Protein AF-A0A8S2G2D8-F1 (afdb_monomer)

Mean predicted aligned error: 12.51 Å

Nearest PDB structures (foldseek):
  7svw-assembly1_B  TM=4.771E-01  e=5.461E+00  [Scytonema hofmanni] UTEX 2349
  6b2m-assembly1_C  TM=2.691E-01  e=5.788E+00  Lactiplantibacillus plantarum

Radius of gyration: 27.54 Å; Cα contacts (8 Å, |Δi|>4): 48; chains: 1; bounding box: 65×34×78 Å

Foldseek 3Di:
DDPVVVCCCVPPVPPPVPDDDQLDDPVLLVVLLVVQVVCVVVVRHDDLVRSFVVSLVSCVVVVNQVSDPVSTDDPVSSVVSCVVCVVRDDDDDDDDDPPVNVVCPPPVNVVVVVVVVVVVCVVVVCVVPCVPDDDDDDDDDDDDDD

Structure (mmCIF, N/CA/C/O backbone):
data_AF-A0A8S2G2D8-F1
#
_entry.id   AF-A0A8S2G2D8-F1
#
loop_
_atom_site.group_PDB
_atom_site.id
_atom_site.type_symbol
_atom_site.label_atom_id
_atom_site.label_alt_id
_atom_site.label_comp_id
_atom_site.label_asym_id
_atom_site.label_entity_id
_atom_site.label_seq_id
_atom_site.pdbx_PDB_ins_code
_atom_site.Cartn_x
_atom_site.Cartn_y
_atom_site.Cartn_z
_atom_site.occupancy
_atom_site.B_iso_or_equiv
_atom_site.auth_seq_id
_atom_site.auth_comp_id
_atom_site.auth_asym_id
_atom_site.auth_atom_id
_atom_site.pdbx_PDB_model_num
ATOM 1 N N . MET A 1 1 ? -14.764 -13.947 42.543 1.00 56.09 1 MET A N 1
ATOM 2 C CA . MET A 1 1 ? -16.039 -13.743 41.815 1.00 56.09 1 MET A CA 1
ATOM 3 C C . MET A 1 1 ? -17.191 -14.012 42.771 1.00 56.09 1 MET A C 1
ATOM 5 O O . MET A 1 1 ? -17.093 -14.984 43.509 1.00 56.09 1 MET A O 1
ATOM 9 N N . PRO A 1 2 ? -18.252 -13.194 42.785 1.00 75.38 2 PRO A N 1
ATOM 10 C CA . PRO A 1 2 ? -19.428 -13.457 43.612 1.00 75.38 2 PRO A CA 1
ATOM 11 C C . PRO A 1 2 ? -20.146 -14.756 43.183 1.00 75.38 2 PRO A C 1
ATOM 13 O O . PRO A 1 2 ? -20.263 -14.993 41.976 1.00 75.38 2 PRO A O 1
ATOM 16 N N . PRO A 1 3 ? -20.696 -15.563 44.113 1.00 71.12 3 PRO A N 1
ATOM 17 C CA . PRO A 1 3 ? -21.411 -16.811 43.796 1.00 71.12 3 PRO A CA 1
ATOM 18 C C . PRO A 1 3 ? -22.576 -16.620 42.813 1.00 71.12 3 PRO A C 1
ATOM 20 O O . PRO A 1 3 ? -22.814 -17.444 41.932 1.00 71.12 3 PRO A O 1
ATOM 23 N N . SER A 1 4 ? -23.243 -15.466 42.888 1.00 71.69 4 SER A N 1
ATOM 24 C CA . SER A 1 4 ? -24.319 -15.060 41.977 1.00 71.69 4 SER A CA 1
ATOM 25 C C . SER A 1 4 ? -23.881 -14.943 40.509 1.00 71.69 4 SER A C 1
ATOM 27 O O . SER A 1 4 ? -24.704 -15.093 39.610 1.00 71.69 4 SER A O 1
ATOM 29 N N . THR A 1 5 ? -22.594 -14.694 40.245 1.00 71.25 5 THR A N 1
ATOM 30 C CA . THR A 1 5 ? -22.031 -14.587 38.885 1.00 71.25 5 THR A CA 1
ATOM 31 C C . THR A 1 5 ? -21.751 -15.964 38.281 1.00 71.25 5 THR A C 1
ATOM 33 O O . THR A 1 5 ? -21.965 -16.160 37.084 1.00 71.25 5 THR A O 1
ATOM 36 N N . ILE A 1 6 ? -21.336 -16.922 39.118 1.00 69.25 6 ILE A N 1
ATOM 37 C CA . ILE A 1 6 ? -21.077 -18.317 38.732 1.00 69.25 6 ILE A CA 1
ATOM 38 C C . ILE A 1 6 ? -22.396 -19.014 38.386 1.00 69.25 6 ILE A C 1
ATOM 40 O O . ILE A 1 6 ? -22.512 -19.582 37.302 1.00 69.25 6 ILE A O 1
ATOM 44 N N . CYS A 1 7 ? -23.423 -18.886 39.238 1.00 73.88 7 CYS A N 1
ATOM 45 C CA . CYS A 1 7 ? -24.741 -19.465 38.962 1.00 73.88 7 CYS A CA 1
ATOM 46 C C . CYS A 1 7 ? -25.346 -18.931 37.657 1.00 73.88 7 CYS A C 1
ATOM 48 O O . CYS A 1 7 ? -25.914 -19.698 36.892 1.00 73.88 7 CYS A O 1
ATOM 50 N N . LYS A 1 8 ? -25.190 -17.637 37.349 1.00 66.94 8 LYS A N 1
ATOM 51 C CA . LYS A 1 8 ? -25.693 -17.072 36.085 1.00 66.94 8 LYS A CA 1
ATOM 52 C C . LYS A 1 8 ? -24.964 -17.619 34.856 1.00 66.94 8 LYS A C 1
ATOM 54 O O . LYS A 1 8 ? -25.620 -17.909 33.862 1.00 66.94 8 LYS A O 1
ATOM 59 N N . HIS A 1 9 ? -23.643 -17.785 34.918 1.00 67.75 9 HIS A N 1
ATOM 60 C CA . HIS A 1 9 ? -22.887 -18.385 33.813 1.00 67.75 9 HIS A CA 1
ATOM 61 C C . HIS A 1 9 ? -23.263 -19.853 33.592 1.00 67.75 9 HIS A C 1
ATOM 63 O O . HIS A 1 9 ? -23.441 -20.262 32.448 1.00 67.75 9 HIS A O 1
ATOM 69 N N . ALA A 1 10 ? -23.435 -20.617 34.675 1.00 69.88 10 ALA A N 1
ATOM 70 C CA . ALA A 1 10 ? -23.809 -22.027 34.612 1.00 69.88 10 ALA A CA 1
ATOM 71 C C . ALA A 1 10 ? -25.254 -22.244 34.127 1.00 69.88 10 ALA A C 1
ATOM 73 O O . ALA A 1 10 ? -25.512 -23.182 33.382 1.00 69.88 10 ALA A O 1
ATOM 74 N N . LEU A 1 11 ? -26.192 -21.378 34.528 1.00 71.06 11 LEU A N 1
ATOM 75 C CA . LEU A 1 11 ? -27.614 -21.537 34.206 1.00 71.06 11 LEU A CA 1
ATOM 76 C C . LEU A 1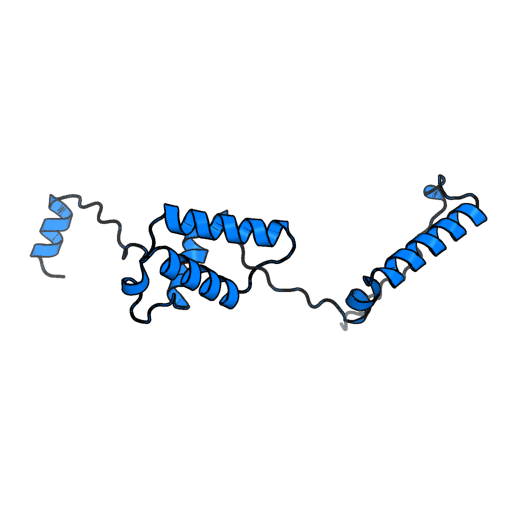 11 ? -27.984 -21.054 32.804 1.00 71.06 11 LEU A C 1
ATOM 78 O O . LEU A 1 11 ? -28.883 -21.618 32.190 1.00 71.06 11 LEU A O 1
ATOM 82 N N . TYR A 1 12 ? -27.329 -20.007 32.301 1.00 67.88 12 TYR A N 1
ATOM 83 C CA . TYR A 1 12 ? -27.786 -19.337 31.082 1.00 67.88 12 TYR A CA 1
ATOM 84 C C . TYR A 1 12 ? -26.943 -19.625 29.843 1.00 67.88 12 TYR A C 1
ATOM 86 O O . TYR A 1 12 ? -27.220 -19.032 28.805 1.00 67.88 12 TYR A O 1
ATOM 94 N N . ASN A 1 13 ? -25.939 -20.510 29.936 1.00 57.75 13 ASN A N 1
ATOM 95 C CA . ASN A 1 13 ? -25.012 -20.856 28.850 1.00 57.75 13 ASN A CA 1
ATOM 96 C C . ASN A 1 13 ? -24.670 -19.626 27.990 1.00 57.75 13 ASN A C 1
ATOM 98 O O . ASN A 1 13 ? -24.773 -19.641 26.761 1.00 57.75 13 ASN A O 1
ATOM 102 N N . LEU A 1 14 ? -24.410 -18.503 28.677 1.00 57.62 14 LEU A N 1
ATOM 103 C CA . LEU A 1 14 ? -24.312 -17.211 28.029 1.00 57.62 14 LEU A CA 1
ATOM 104 C C . LEU A 1 14 ? -23.045 -17.267 27.196 1.00 57.62 14 LEU A C 1
ATOM 106 O O . LEU A 1 14 ? -21.938 -17.161 27.721 1.00 57.62 14 LEU A O 1
ATOM 110 N N . ASN A 1 15 ? -23.226 -17.426 25.891 1.00 52.91 15 ASN A N 1
ATOM 111 C CA . ASN A 1 15 ? -22.186 -17.275 24.891 1.00 52.91 15 ASN A CA 1
ATOM 112 C C . ASN A 1 15 ? -21.867 -15.772 24.780 1.00 52.91 15 ASN A C 1
ATOM 114 O O . ASN A 1 15 ? -22.071 -15.132 23.749 1.00 52.91 15 ASN A O 1
ATOM 118 N N . VAL A 1 16 ? -21.466 -15.158 25.899 1.00 57.19 16 VAL A N 1
ATOM 119 C CA . VAL A 1 16 ? -20.990 -13.782 25.931 1.00 57.19 16 VAL A CA 1
ATOM 120 C C . VAL A 1 16 ? -19.641 -13.845 25.248 1.00 57.19 16 VAL A C 1
ATOM 122 O O . VAL A 1 16 ? -18.651 -14.234 25.864 1.00 57.19 16 VAL A O 1
ATOM 125 N N . GLY A 1 17 ? -19.607 -13.531 23.953 1.00 52.97 17 GLY A N 1
ATOM 126 C CA . GLY A 1 17 ? -18.355 -13.319 23.240 1.00 52.97 17 GLY A CA 1
ATOM 127 C C . GLY A 1 17 ? -17.505 -12.368 24.078 1.00 52.97 17 GLY A C 1
ATOM 128 O O . GLY A 1 17 ? -17.858 -11.203 24.253 1.00 52.97 17 GLY A O 1
ATOM 129 N N . ALA A 1 18 ? -16.456 -12.901 24.701 1.00 57.38 18 ALA A N 1
ATOM 130 C CA . ALA A 1 18 ? -15.721 -12.209 25.744 1.00 57.38 18 ALA A CA 1
ATOM 131 C C . ALA A 1 18 ? -14.825 -11.144 25.100 1.00 57.38 18 ALA A C 1
ATOM 133 O O . ALA A 1 18 ? -13.686 -11.407 24.724 1.00 57.38 18 ALA A O 1
ATOM 134 N N . GLY A 1 19 ? -15.363 -9.938 24.920 1.00 58.47 19 GLY A N 1
ATOM 135 C CA . GLY A 1 19 ? -14.617 -8.796 24.410 1.00 58.47 19 GLY A CA 1
ATOM 136 C C . GLY A 1 19 ? -15.492 -7.575 24.154 1.00 58.47 19 GLY A C 1
ATOM 137 O O . GLY A 1 19 ? -16.660 -7.685 23.788 1.00 58.47 19 GLY A O 1
ATOM 138 N N . GLN A 1 20 ? -14.911 -6.389 24.328 1.00 64.31 20 GLN A N 1
ATOM 139 C CA . GLN A 1 20 ? -15.538 -5.144 23.895 1.00 64.31 20 GLN A CA 1
ATOM 140 C C . GLN A 1 20 ? -15.691 -5.167 22.366 1.00 64.31 20 GLN A C 1
ATOM 142 O O . GLN A 1 20 ? -14.729 -5.450 21.648 1.00 64.31 20 GLN A O 1
ATOM 147 N N . GLN A 1 21 ? -16.895 -4.876 21.868 1.00 68.75 21 GLN A N 1
ATOM 148 C CA . GLN A 1 21 ? -17.145 -4.768 20.430 1.00 68.75 21 GLN A CA 1
ATOM 149 C C . GLN A 1 21 ? -16.314 -3.627 19.822 1.00 68.75 21 GLN A C 1
ATOM 151 O O . GLN A 1 21 ? -16.041 -2.621 20.484 1.00 68.75 21 GLN A O 1
ATOM 156 N N . SER A 1 22 ? -15.881 -3.788 18.567 1.00 75.44 22 SER A N 1
ATOM 157 C CA . SER A 1 22 ? -15.149 -2.732 17.865 1.00 75.44 22 SER A CA 1
ATOM 158 C C . SER A 1 22 ? -16.008 -1.475 17.732 1.00 75.44 22 SER A C 1
ATOM 160 O O . SER A 1 22 ? -17.222 -1.537 17.563 1.00 75.44 22 SER A O 1
ATOM 162 N N . ILE A 1 23 ? -15.353 -0.316 17.792 1.00 81.31 23 ILE A N 1
ATOM 163 C CA . ILE A 1 23 ? -16.005 0.999 17.704 1.00 81.31 23 ILE A CA 1
ATOM 164 C C . ILE A 1 23 ? -16.705 1.185 16.341 1.00 81.31 23 ILE A C 1
ATOM 166 O O . ILE A 1 23 ? -17.753 1.831 16.249 1.00 81.31 23 ILE A O 1
ATOM 170 N N . LEU A 1 24 ? -16.127 0.604 15.286 1.00 85.00 24 LEU A N 1
ATOM 171 C CA . LEU A 1 24 ? -16.683 0.556 13.935 1.00 85.00 24 LEU A CA 1
ATOM 172 C C . LEU A 1 24 ? -17.377 -0.783 13.687 1.00 85.00 24 LEU A C 1
ATOM 174 O O . LEU A 1 24 ? -16.949 -1.808 14.226 1.00 85.00 24 LEU A O 1
ATOM 178 N N . SER A 1 25 ? -18.425 -0.777 12.858 1.00 88.06 25 SER A N 1
ATOM 179 C CA . SER A 1 25 ? -19.049 -2.024 12.406 1.00 88.06 25 SER A CA 1
ATOM 180 C C . SER A 1 25 ? -18.103 -2.798 11.486 1.00 88.06 25 SER A C 1
ATOM 182 O O . SER A 1 25 ? -17.193 -2.227 10.880 1.00 88.06 25 SER A O 1
ATOM 184 N N . LYS A 1 26 ? -18.338 -4.106 11.345 1.00 88.69 26 LYS A N 1
ATOM 185 C CA . LYS A 1 26 ? -17.541 -4.950 10.447 1.00 88.69 26 LYS A CA 1
ATOM 186 C C . LYS A 1 26 ? -17.579 -4.439 9.000 1.00 88.69 26 LYS A C 1
ATOM 188 O O . LYS A 1 26 ? -16.541 -4.427 8.350 1.00 88.69 26 LYS A O 1
ATOM 193 N N . ASP A 1 27 ? -18.726 -3.945 8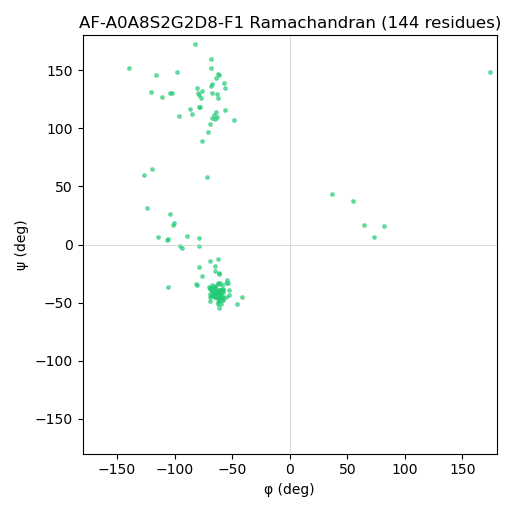.537 1.00 89.62 27 ASP A N 1
ATOM 194 C CA . ASP A 1 27 ? -18.890 -3.415 7.174 1.00 89.62 27 ASP A CA 1
ATOM 195 C C . ASP A 1 27 ? -18.130 -2.098 6.967 1.00 89.62 27 ASP A C 1
ATOM 197 O O . ASP A 1 27 ? -17.513 -1.881 5.925 1.00 89.62 27 ASP A O 1
ATOM 201 N N . GLN A 1 28 ? -18.117 -1.228 7.983 1.00 90.12 28 GLN A N 1
ATOM 202 C CA . GLN A 1 28 ? -17.313 -0.004 7.965 1.00 90.12 28 GLN A CA 1
ATOM 203 C C . GLN A 1 28 ? -15.819 -0.327 7.909 1.00 90.12 28 GLN A C 1
ATOM 205 O O . GLN A 1 28 ? -15.080 0.283 7.138 1.00 90.12 28 GLN A O 1
ATOM 210 N N . GLU A 1 29 ? -15.370 -1.302 8.702 1.00 92.38 29 GLU A N 1
ATOM 211 C CA . GLU A 1 29 ? -13.984 -1.764 8.651 1.00 92.38 29 GLU A CA 1
ATOM 212 C C . GLU A 1 29 ? -13.644 -2.388 7.292 1.00 92.38 29 GLU A C 1
ATOM 214 O O . GLU A 1 29 ? -12.588 -2.077 6.749 1.00 92.38 29 GLU A O 1
ATOM 219 N N . ALA A 1 30 ? -14.546 -3.174 6.697 1.00 93.62 30 ALA A N 1
ATOM 220 C CA . ALA A 1 30 ? -14.350 -3.782 5.381 1.00 93.62 30 ALA A CA 1
ATOM 221 C C . ALA A 1 30 ? -14.146 -2.736 4.269 1.00 93.62 30 ALA A C 1
ATOM 223 O O . ALA A 1 30 ? -13.290 -2.906 3.402 1.00 93.62 30 ALA A O 1
ATOM 224 N N . LEU A 1 31 ? -14.880 -1.618 4.311 1.00 93.69 31 LEU A N 1
ATOM 225 C CA . LEU A 1 31 ? -14.683 -0.504 3.374 1.00 93.69 31 LEU A CA 1
ATOM 226 C C . LEU A 1 31 ? -13.289 0.119 3.507 1.00 93.69 31 LEU A C 1
ATOM 228 O O . LEU A 1 31 ? -12.637 0.409 2.502 1.00 93.69 31 LEU A O 1
ATOM 232 N N . ILE A 1 32 ? -12.810 0.289 4.741 1.00 94.06 32 ILE A N 1
ATOM 233 C CA . ILE A 1 32 ? -11.467 0.814 5.006 1.00 94.06 32 ILE A CA 1
ATOM 234 C C . ILE A 1 32 ? -10.408 -0.169 4.500 1.00 94.06 32 ILE A C 1
ATOM 236 O O . ILE A 1 32 ? -9.451 0.254 3.857 1.00 94.06 32 ILE A O 1
ATOM 240 N N . VAL A 1 33 ? -10.583 -1.470 4.746 1.00 95.62 33 VAL A N 1
ATOM 241 C CA . VAL A 1 33 ? -9.676 -2.517 4.249 1.00 95.62 33 VAL A CA 1
ATOM 242 C C . VAL A 1 33 ? -9.611 -2.499 2.727 1.00 95.62 33 VAL A C 1
ATOM 244 O O . VAL A 1 33 ? -8.515 -2.463 2.175 1.00 95.62 33 VAL A O 1
ATOM 247 N N . LYS A 1 34 ? -10.760 -2.418 2.047 1.00 95.19 34 LYS A N 1
ATOM 248 C CA . LYS A 1 34 ? -10.821 -2.329 0.584 1.00 95.19 34 LYS A CA 1
ATOM 249 C C . LYS A 1 34 ? -10.053 -1.119 0.054 1.00 95.19 34 LYS A C 1
ATOM 251 O O . LYS A 1 34 ? -9.270 -1.259 -0.879 1.00 95.19 34 LYS A O 1
ATOM 256 N N . MET A 1 35 ? -10.227 0.049 0.672 1.00 94.25 35 MET A N 1
ATOM 257 C CA . MET A 1 35 ? -9.479 1.254 0.308 1.00 94.25 35 MET A CA 1
ATOM 258 C C . MET A 1 35 ? -7.965 1.067 0.502 1.00 94.25 35 MET A C 1
ATOM 260 O O . MET A 1 35 ? -7.188 1.454 -0.365 1.00 94.25 35 MET A O 1
ATOM 264 N N . LEU A 1 36 ? -7.535 0.466 1.617 1.00 95.19 36 LEU A N 1
ATOM 265 C CA . LEU A 1 36 ? -6.118 0.185 1.873 1.00 95.19 36 LEU A CA 1
ATOM 266 C C . LEU A 1 36 ? -5.534 -0.805 0.856 1.00 95.19 36 LEU A C 1
ATOM 268 O O . LEU A 1 36 ? -4.411 -0.594 0.408 1.00 95.19 36 LEU A O 1
ATOM 272 N N . ALA A 1 37 ? -6.293 -1.835 0.477 1.00 93.94 37 ALA A N 1
ATOM 273 C CA . ALA A 1 37 ? -5.897 -2.790 -0.554 1.00 93.94 37 ALA A CA 1
ATOM 274 C C . ALA A 1 37 ? -5.750 -2.108 -1.922 1.00 93.94 37 ALA A C 1
ATOM 276 O O . ALA A 1 37 ? -4.747 -2.302 -2.592 1.00 93.94 37 ALA A O 1
ATOM 277 N N . THR A 1 38 ? -6.673 -1.211 -2.288 1.00 94.12 38 THR A N 1
ATOM 278 C CA . THR A 1 38 ? -6.570 -0.440 -3.541 1.00 94.12 38 THR A CA 1
ATOM 279 C C . THR A 1 38 ? -5.306 0.425 -3.587 1.00 94.12 38 THR A C 1
ATOM 281 O O . THR A 1 38 ? -4.658 0.525 -4.624 1.00 94.12 38 THR A O 1
ATOM 284 N N . PHE A 1 39 ? -4.918 1.037 -2.464 1.00 93.25 39 PHE A N 1
ATOM 285 C CA . PHE A 1 39 ? -3.657 1.777 -2.388 1.00 93.25 39 PHE A CA 1
ATOM 286 C C . PHE A 1 39 ? -2.428 0.873 -2.549 1.00 93.25 39 PHE A C 1
ATOM 288 O O . PHE A 1 39 ? -1.452 1.297 -3.165 1.00 93.25 39 PHE A O 1
ATOM 295 N N . ASP A 1 40 ? -2.468 -0.351 -2.018 1.00 92.12 40 ASP A N 1
ATOM 296 C CA . ASP A 1 40 ? -1.398 -1.340 -2.199 1.00 92.12 40 ASP A CA 1
ATOM 297 C C . ASP A 1 40 ? -1.301 -1.802 -3.661 1.00 92.12 40 ASP A C 1
ATOM 299 O O . ASP A 1 40 ? -0.207 -1.806 -4.222 1.00 92.12 40 ASP A O 1
ATOM 303 N N . ASP A 1 41 ? -2.439 -2.067 -4.312 1.00 92.44 41 ASP A N 1
ATOM 304 C CA . ASP A 1 41 ? -2.511 -2.439 -5.734 1.00 92.44 41 ASP A CA 1
ATOM 305 C C . ASP A 1 41 ? -1.937 -1.346 -6.650 1.00 92.44 41 ASP A C 1
ATOM 307 O O . ASP A 1 41 ? -1.326 -1.633 -7.678 1.00 92.44 41 ASP A O 1
ATOM 311 N N . TRP A 1 42 ? -2.090 -0.075 -6.268 1.00 92.19 42 TRP A N 1
ATOM 312 C CA . TRP A 1 42 ? -1.488 1.062 -6.971 1.00 92.19 42 TRP A CA 1
ATOM 313 C C . TRP A 1 42 ? -0.002 1.275 -6.652 1.00 92.19 42 TRP A C 1
ATOM 315 O O . TRP A 1 42 ? 0.607 2.201 -7.185 1.00 92.19 42 TRP A O 1
ATOM 325 N N . GLY A 1 43 ? 0.592 0.454 -5.784 1.00 89.31 43 GLY A N 1
ATOM 326 C CA . GLY A 1 43 ? 1.996 0.559 -5.385 1.00 89.31 43 GLY A CA 1
ATOM 327 C C . GLY A 1 43 ? 2.270 1.601 -4.297 1.00 89.31 43 GLY A C 1
ATOM 328 O O . GLY A 1 43 ? 3.424 1.968 -4.075 1.00 89.31 43 GLY A O 1
ATOM 329 N N . PHE A 1 44 ? 1.238 2.073 -3.592 1.00 89.12 44 PHE A N 1
ATOM 330 C CA . PHE A 1 44 ? 1.337 3.071 -2.523 1.00 89.12 44 PHE A CA 1
ATOM 331 C C . PHE A 1 44 ? 0.830 2.522 -1.178 1.00 89.12 44 PHE A C 1
ATOM 333 O O . PHE A 1 44 ? -0.155 3.033 -0.632 1.00 89.12 44 PHE A O 1
ATOM 340 N N . PRO A 1 45 ? 1.499 1.512 -0.586 1.00 90.81 45 PRO A N 1
ATOM 341 C CA . PRO A 1 45 ? 1.085 0.950 0.694 1.00 90.81 45 PRO A CA 1
ATOM 342 C C . PRO A 1 45 ? 1.009 2.025 1.782 1.00 90.81 45 PRO A C 1
ATOM 344 O O . PRO A 1 45 ? 1.899 2.863 1.953 1.00 90.81 45 PRO A O 1
ATOM 347 N N . CYS A 1 46 ? -0.070 1.995 2.560 1.00 92.81 46 CYS A N 1
ATOM 348 C CA . CYS A 1 46 ? -0.310 2.992 3.595 1.00 92.81 46 CYS A CA 1
ATOM 349 C C . 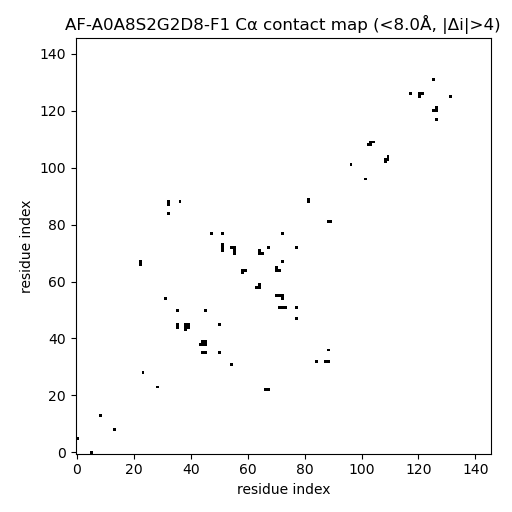CYS A 1 46 ? 0.504 2.725 4.869 1.00 92.81 46 CYS A C 1
ATOM 351 O O . CYS A 1 46 ? 0.443 1.652 5.471 1.00 92.81 46 CYS A O 1
ATOM 353 N N . THR A 1 47 ? 1.187 3.757 5.366 1.00 92.81 47 THR A N 1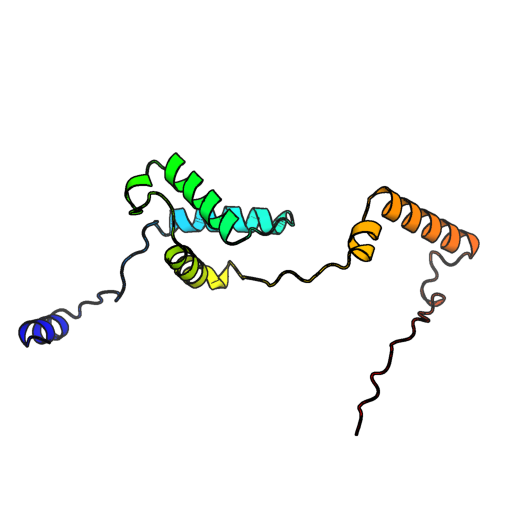
ATOM 354 C CA . THR A 1 47 ? 1.797 3.744 6.703 1.00 92.81 47 THR A CA 1
ATOM 355 C C . THR A 1 47 ? 0.723 3.751 7.792 1.00 92.81 47 THR A C 1
ATOM 357 O O . THR A 1 47 ? -0.321 4.380 7.633 1.00 92.81 47 THR A O 1
ATOM 360 N N . ARG A 1 48 ? 1.031 3.187 8.970 1.00 92.06 48 ARG A N 1
ATOM 361 C CA . ARG A 1 48 ? 0.181 3.222 10.181 1.00 92.06 48 ARG A CA 1
ATOM 362 C C . ARG A 1 48 ? -0.484 4.583 10.442 1.00 92.06 48 ARG A C 1
ATOM 364 O O . ARG A 1 48 ? -1.676 4.644 10.724 1.00 92.06 48 ARG A O 1
ATOM 371 N N . ARG A 1 49 ? 0.280 5.678 10.328 1.00 92.31 49 ARG A N 1
ATOM 372 C CA . ARG A 1 49 ? -0.241 7.044 10.509 1.00 92.31 49 ARG A CA 1
ATOM 373 C C . ARG A 1 49 ? -1.270 7.410 9.438 1.00 92.31 49 ARG A C 1
ATOM 375 O O . ARG A 1 49 ? -2.346 7.885 9.771 1.00 92.31 49 ARG A O 1
ATOM 382 N N . LYS A 1 50 ? -0.976 7.103 8.174 1.00 93.00 50 LYS A N 1
ATOM 383 C CA . LYS A 1 50 ? -1.889 7.346 7.054 1.00 93.00 50 LYS A CA 1
ATOM 384 C C . LYS A 1 50 ? -3.183 6.548 7.202 1.00 93.00 50 LYS A C 1
ATOM 386 O O . LYS A 1 50 ? -4.250 7.088 6.940 1.00 93.00 50 LYS A O 1
ATOM 391 N N . THR A 1 51 ? -3.105 5.307 7.683 1.00 94.06 51 THR A N 1
ATOM 392 C CA . THR A 1 51 ? -4.285 4.490 7.996 1.00 94.06 51 THR A CA 1
ATOM 393 C C . THR A 1 51 ? -5.174 5.158 9.046 1.00 94.06 51 THR A C 1
ATOM 395 O O . THR A 1 51 ? -6.389 5.222 8.862 1.00 94.06 51 THR A O 1
ATOM 398 N N . ILE A 1 52 ? -4.588 5.700 10.120 1.00 93.19 52 ILE A N 1
ATOM 399 C CA . ILE A 1 52 ? -5.327 6.447 11.153 1.00 93.19 52 ILE A CA 1
ATOM 400 C C . ILE A 1 52 ? -5.969 7.708 10.562 1.00 93.19 52 ILE A C 1
ATOM 402 O O . ILE A 1 52 ? -7.150 7.956 10.804 1.00 93.19 52 ILE A O 1
ATOM 406 N N . ASP A 1 53 ? -5.235 8.474 9.754 1.00 92.38 53 ASP A N 1
ATOM 407 C CA . ASP A 1 53 ? -5.748 9.697 9.126 1.00 92.38 53 ASP A CA 1
ATOM 408 C C . ASP A 1 53 ? -6.924 9.398 8.185 1.00 92.38 53 ASP A C 1
ATOM 410 O O . ASP A 1 53 ? -7.958 10.064 8.241 1.00 92.38 53 ASP A O 1
ATOM 414 N N . LEU A 1 54 ? -6.790 8.365 7.347 1.00 92.69 54 LEU A N 1
ATOM 415 C CA . LEU A 1 54 ? -7.833 7.911 6.426 1.00 92.69 54 LEU A CA 1
ATOM 416 C C . LEU A 1 54 ? -9.080 7.436 7.176 1.00 92.69 54 LEU A C 1
ATOM 418 O O . LEU A 1 54 ? -10.190 7.851 6.857 1.00 92.69 54 LEU A O 1
ATOM 422 N N . THR A 1 55 ? -8.892 6.633 8.222 1.00 92.12 55 THR A N 1
ATOM 423 C CA . THR A 1 55 ? -9.991 6.176 9.082 1.00 92.12 55 THR A CA 1
ATOM 424 C C . THR A 1 55 ? -10.682 7.367 9.753 1.00 92.12 55 THR A C 1
ATOM 426 O O . THR A 1 55 ? -11.906 7.427 9.809 1.00 92.12 55 THR A O 1
ATOM 429 N N . THR A 1 56 ? -9.919 8.358 10.224 1.00 90.81 56 THR A N 1
ATOM 430 C CA . THR A 1 56 ? -10.468 9.572 10.849 1.00 90.81 56 THR A CA 1
ATOM 431 C C . THR A 1 56 ? -11.328 10.366 9.870 1.00 90.81 56 THR A C 1
ATOM 433 O O . THR A 1 56 ? -12.411 10.817 10.239 1.00 90.81 56 THR A O 1
ATOM 436 N N . LYS A 1 57 ? -10.877 10.520 8.618 1.00 90.94 57 LYS A N 1
ATOM 437 C CA . LYS A 1 57 ? -11.669 11.159 7.555 1.00 90.94 57 LYS A CA 1
ATOM 438 C C . LYS A 1 57 ? -12.957 10.390 7.279 1.00 90.94 57 LYS A C 1
ATOM 440 O O . LYS A 1 57 ? -14.026 10.986 7.335 1.00 90.94 57 LYS A O 1
ATOM 445 N N . PHE A 1 58 ? -12.857 9.071 7.121 1.00 90.38 58 PHE A N 1
ATOM 446 C CA . PHE A 1 58 ? -14.011 8.198 6.918 1.00 90.38 58 PHE A CA 1
ATOM 447 C C . PHE A 1 58 ? -15.054 8.346 8.038 1.00 90.38 58 PHE A C 1
ATOM 449 O O . PHE A 1 58 ? -16.241 8.499 7.776 1.00 90.38 58 PHE A O 1
ATOM 456 N N . ILE A 1 59 ? -14.621 8.373 9.303 1.00 87.56 59 ILE A N 1
ATOM 457 C CA . ILE A 1 59 ? -15.514 8.546 10.461 1.00 87.56 59 ILE A CA 1
ATOM 458 C C . ILE A 1 59 ? -16.199 9.916 10.457 1.00 87.56 59 ILE A C 1
ATOM 460 O O . ILE A 1 59 ? -17.375 10.008 10.821 1.00 87.56 59 ILE A O 1
ATOM 464 N N . ARG A 1 60 ? -15.463 10.971 10.082 1.00 87.00 60 ARG A N 1
ATOM 465 C CA . ARG A 1 60 ? -15.987 12.341 10.002 1.00 87.00 60 ARG A CA 1
ATOM 466 C C . ARG A 1 60 ? -17.056 12.472 8.932 1.00 87.00 60 ARG A C 1
ATOM 468 O O . ARG A 1 60 ? -18.113 13.026 9.208 1.00 87.00 60 ARG A O 1
ATOM 475 N N . GLU A 1 61 ? -16.799 11.915 7.757 1.00 86.75 61 GLU A N 1
ATOM 476 C CA . GLU A 1 61 ? -17.747 11.894 6.642 1.00 86.75 61 GLU A CA 1
ATOM 477 C C . GLU A 1 61 ? -18.972 11.024 6.959 1.00 86.75 61 GLU A C 1
ATOM 479 O O . GLU A 1 61 ? -20.096 11.399 6.645 1.00 86.75 61 GLU A O 1
ATOM 484 N N . ALA A 1 62 ? -18.783 9.915 7.680 1.00 81.81 62 ALA A N 1
ATOM 485 C CA . ALA A 1 62 ? -19.861 9.038 8.135 1.00 81.81 62 ALA A CA 1
ATOM 486 C C . ALA A 1 62 ? -20.625 9.551 9.379 1.00 81.81 62 ALA A C 1
ATOM 488 O O . ALA A 1 62 ? -21.424 8.807 9.953 1.00 81.81 62 ALA A O 1
ATOM 489 N N . GLY A 1 63 ? -20.349 10.767 9.871 1.00 75.50 63 GLY A N 1
ATOM 490 C CA . GLY A 1 63 ? -21.036 11.362 11.028 1.00 75.50 63 GLY A CA 1
ATOM 491 C C . GLY A 1 63 ? -20.833 10.627 12.364 1.00 75.50 63 GLY A C 1
ATOM 492 O O . GLY A 1 63 ? -21.581 10.842 13.314 1.00 75.50 63 GLY A O 1
ATOM 493 N N . SER A 1 64 ? -19.827 9.753 12.470 1.00 67.94 64 SER A N 1
ATOM 494 C CA . SER A 1 64 ? -19.614 8.853 13.620 1.00 67.94 64 SER A CA 1
ATOM 495 C C . SER A 1 64 ? -18.544 9.346 14.611 1.00 67.94 64 SER A C 1
ATOM 497 O O . SER A 1 64 ? -18.028 8.565 15.414 1.00 67.94 64 SER A O 1
ATOM 499 N N . CYS A 1 65 ? -18.195 10.638 14.578 1.00 63.12 65 CYS A N 1
ATOM 500 C CA . CYS A 1 65 ? -17.114 11.242 15.374 1.00 63.12 65 CYS A CA 1
ATOM 501 C C . CYS A 1 65 ? -17.219 11.003 16.886 1.00 63.12 65 CYS A C 1
ATOM 503 O O . CYS A 1 65 ? -16.193 10.924 17.558 1.00 63.12 65 CYS A O 1
ATOM 505 N N . SER A 1 66 ? -18.437 10.874 17.423 1.00 62.31 66 SER A N 1
ATOM 506 C CA . SER A 1 66 ? -18.681 10.721 18.864 1.00 62.31 66 SER A CA 1
ATOM 507 C C . SER A 1 66 ? -18.220 9.378 19.436 1.00 62.31 66 SER A C 1
ATOM 509 O O . SER A 1 66 ? -18.116 9.237 20.652 1.00 62.31 66 SER A O 1
ATOM 511 N N . LYS A 1 67 ? -17.929 8.383 18.585 1.00 69.19 67 LYS A N 1
ATOM 512 C CA . LYS A 1 67 ? -17.596 7.027 19.041 1.00 69.19 67 LYS A CA 1
ATOM 513 C C . LYS A 1 67 ? -16.155 6.877 19.548 1.00 69.19 67 LYS A C 1
ATOM 515 O O . LYS A 1 67 ? -15.862 5.935 20.281 1.00 69.19 67 LYS A O 1
ATOM 520 N N . PHE A 1 68 ? -15.254 7.795 19.189 1.00 77.88 68 PHE A N 1
ATOM 521 C CA . PHE A 1 68 ? -13.886 7.837 19.714 1.00 77.88 68 PHE A CA 1
ATOM 522 C C . PHE A 1 68 ? -13.761 8.963 20.742 1.00 77.88 68 PHE A C 1
ATOM 524 O O . PHE A 1 68 ? -14.097 10.104 20.444 1.00 77.88 68 PHE A O 1
ATOM 531 N N . ARG A 1 69 ? -13.207 8.672 21.929 1.00 71.25 69 ARG A N 1
ATOM 532 C CA . ARG A 1 69 ? -13.062 9.647 23.033 1.00 71.25 69 ARG A CA 1
ATOM 533 C C . ARG A 1 69 ? -12.350 10.943 22.618 1.00 71.25 69 ARG A C 1
ATOM 535 O O . ARG A 1 69 ? -12.658 12.001 23.148 1.00 71.25 69 ARG A O 1
ATOM 542 N N . THR A 1 70 ? -11.401 10.857 21.690 1.00 74.12 70 THR A N 1
ATOM 543 C CA . THR A 1 70 ? -10.624 11.994 21.169 1.00 74.12 70 THR A CA 1
ATOM 544 C C . THR A 1 70 ? -11.035 12.407 19.751 1.00 74.12 70 THR A C 1
ATOM 546 O O . THR A 1 70 ? -10.402 13.276 19.158 1.00 74.12 70 THR A O 1
ATOM 549 N N . GLY A 1 71 ? -12.064 11.774 19.177 1.00 77.00 71 GLY A N 1
ATOM 550 C CA . GLY A 1 71 ? -12.497 11.998 17.795 1.00 77.00 71 GLY A CA 1
ATOM 551 C C . GLY A 1 71 ? -11.573 11.409 16.719 1.00 77.00 71 GLY A C 1
ATOM 552 O O . GLY A 1 71 ? -11.797 11.658 15.536 1.00 77.00 71 GLY A O 1
ATOM 553 N N . TYR A 1 72 ? -10.548 10.638 17.100 1.00 82.94 72 TYR A N 1
ATOM 554 C CA . TYR A 1 72 ? -9.677 9.909 16.173 1.00 82.94 72 TYR A CA 1
ATOM 555 C C . TYR A 1 72 ? -9.328 8.506 16.702 1.00 82.94 72 TYR A C 1
ATOM 557 O O . TYR A 1 72 ? -9.293 8.296 17.920 1.00 82.94 72 TYR A O 1
ATOM 565 N N . PRO A 1 73 ? -9.052 7.532 15.816 1.00 88.38 73 PRO A N 1
ATOM 566 C CA . PRO A 1 73 ? -8.614 6.204 16.217 1.00 88.38 73 PRO A CA 1
ATOM 567 C C . PRO A 1 73 ? -7.221 6.234 16.850 1.00 88.38 73 PRO A C 1
ATOM 569 O O . PRO A 1 73 ? -6.277 6.795 16.296 1.00 88.38 73 PRO A O 1
ATOM 572 N N . GLY A 1 74 ? -7.081 5.601 18.014 1.00 88.62 74 GLY A N 1
ATOM 573 C CA . GLY A 1 74 ? -5.795 5.463 18.697 1.00 88.62 74 GLY A CA 1
ATOM 574 C C . GLY A 1 74 ? -4.937 4.310 18.162 1.00 88.62 74 GLY A C 1
ATOM 575 O O . GLY A 1 74 ? -5.398 3.455 17.402 1.00 88.62 74 GLY A O 1
ATOM 576 N N . ILE A 1 75 ? -3.692 4.236 18.640 1.00 89.69 75 ILE A N 1
ATOM 577 C CA . ILE A 1 75 ? -2.747 3.150 18.316 1.00 89.69 75 ILE A CA 1
ATOM 578 C C . ILE A 1 75 ? -3.316 1.774 18.695 1.00 89.69 75 ILE A C 1
ATOM 580 O O . ILE A 1 75 ? -3.181 0.820 17.931 1.00 89.69 75 ILE A O 1
ATOM 584 N N . GLU A 1 76 ? -4.005 1.673 19.835 1.00 89.19 76 GLU A N 1
ATOM 585 C CA . GLU A 1 76 ? -4.641 0.422 20.265 1.00 89.19 76 GLU A CA 1
ATOM 586 C C . GLU A 1 76 ? -5.752 -0.033 19.319 1.00 89.19 76 GLU A C 1
ATOM 588 O O . GLU A 1 76 ? -5.845 -1.220 18.999 1.00 89.19 76 GLU A O 1
ATOM 593 N N . TRP A 1 77 ? -6.554 0.904 18.803 1.00 91.06 77 TRP A N 1
ATOM 594 C CA . TRP A 1 77 ? -7.553 0.574 17.790 1.00 91.06 77 TRP A CA 1
ATOM 595 C C . TRP A 1 77 ? -6.878 0.016 16.537 1.00 91.06 77 TRP A C 1
ATOM 597 O O . TRP A 1 77 ? -7.293 -1.037 16.059 1.00 91.06 77 TRP A O 1
ATOM 607 N N . LEU A 1 78 ? -5.804 0.658 16.059 1.00 92.69 78 LEU A N 1
ATOM 608 C CA . LEU A 1 78 ? -5.073 0.206 14.874 1.00 92.69 78 LEU A CA 1
ATOM 609 C C . LEU A 1 78 ? -4.493 -1.200 15.078 1.00 92.69 78 LEU A C 1
ATOM 611 O O . LEU A 1 78 ? -4.607 -2.047 14.196 1.00 92.69 78 LEU A O 1
ATOM 615 N N . ARG A 1 79 ? -3.911 -1.473 16.252 1.00 92.12 79 ARG A N 1
ATOM 616 C CA . ARG A 1 79 ? -3.375 -2.797 16.599 1.00 92.12 79 ARG A CA 1
ATOM 617 C C . ARG A 1 79 ? -4.458 -3.874 16.534 1.00 92.12 79 ARG A C 1
ATOM 619 O O . ARG A 1 79 ? -4.243 -4.928 15.941 1.00 92.12 79 ARG A O 1
ATOM 626 N N . LEU A 1 80 ? -5.619 -3.612 17.133 1.00 91.88 80 LEU A N 1
ATOM 627 C CA . LEU A 1 80 ? -6.734 -4.559 17.137 1.00 91.88 80 LEU A CA 1
ATOM 628 C C . LEU A 1 80 ? -7.377 -4.701 15.751 1.00 91.88 80 LEU A C 1
ATOM 630 O O . LEU A 1 80 ? -7.752 -5.808 15.378 1.00 91.88 80 LEU A O 1
ATOM 634 N N . PHE A 1 81 ? -7.476 -3.614 14.985 1.00 93.06 81 PHE A N 1
ATOM 635 C CA . PHE A 1 81 ? -7.953 -3.611 13.601 1.00 93.06 81 PHE A CA 1
ATOM 636 C C . PHE A 1 81 ? -7.078 -4.501 12.712 1.00 93.06 81 PHE A C 1
ATOM 638 O O . PHE A 1 81 ? -7.588 -5.423 12.082 1.00 93.06 81 PHE A O 1
ATOM 645 N N . LEU A 1 82 ? -5.755 -4.317 12.750 1.00 93.25 82 LEU A N 1
ATOM 646 C CA . LEU A 1 82 ? -4.815 -5.159 12.004 1.00 93.25 82 LEU A CA 1
ATOM 647 C C . LEU A 1 82 ? -4.870 -6.626 12.446 1.00 93.25 82 LEU A C 1
ATOM 649 O O . LEU A 1 82 ? -4.726 -7.518 11.619 1.00 93.25 82 LEU A O 1
ATOM 653 N N . LYS A 1 83 ? -5.114 -6.891 13.737 1.00 92.44 83 LYS A N 1
ATOM 654 C CA . LYS A 1 83 ? -5.301 -8.260 14.238 1.00 92.44 83 LYS A CA 1
ATOM 655 C C . LYS A 1 83 ? -6.590 -8.900 13.709 1.00 92.44 83 LYS A C 1
ATOM 657 O O . LYS A 1 83 ? -6.581 -10.085 13.404 1.00 92.44 83 LYS A O 1
ATOM 662 N N . ARG A 1 84 ? -7.692 -8.145 13.615 1.00 92.81 84 ARG A N 1
ATOM 663 C CA . ARG A 1 84 ? -8.970 -8.645 13.071 1.00 92.81 84 ARG A CA 1
ATOM 664 C C . ARG A 1 84 ? -8.872 -8.958 11.581 1.00 92.81 84 ARG A C 1
ATOM 666 O O . ARG A 1 84 ? -9.416 -9.963 11.141 1.00 92.81 84 ARG A O 1
ATOM 673 N N . TRP A 1 85 ? -8.164 -8.118 10.834 1.00 93.88 85 TRP A N 1
ATOM 674 C CA . TRP A 1 85 ? -8.047 -8.206 9.379 1.00 93.88 85 TRP A CA 1
ATOM 675 C C . TRP A 1 85 ? -6.700 -8.779 8.922 1.00 93.88 85 TRP A C 1
ATOM 677 O O . TRP A 1 85 ? -6.263 -8.506 7.810 1.00 93.88 85 TRP A O 1
ATOM 687 N N . SER A 1 86 ? -6.038 -9.602 9.744 1.00 93.06 86 SER A N 1
ATOM 688 C CA . SER A 1 86 ? -4.694 -10.134 9.450 1.00 93.06 86 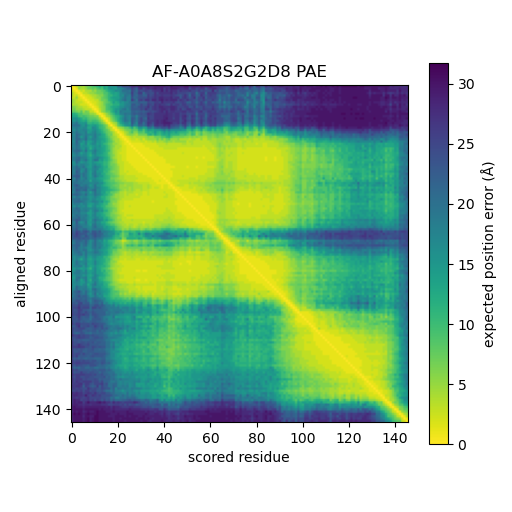SER A CA 1
ATOM 689 C C . SER A 1 86 ? -4.632 -11.058 8.230 1.00 93.06 86 SER A C 1
ATOM 691 O O . SER A 1 86 ? -3.551 -11.314 7.700 1.00 93.06 86 SER A O 1
ATOM 693 N N . ASN A 1 87 ? -5.782 -11.584 7.804 1.00 92.56 87 ASN A N 1
ATOM 694 C CA . ASN A 1 87 ? -5.895 -12.395 6.594 1.00 92.56 87 ASN A CA 1
ATOM 695 C C . ASN A 1 87 ? -5.844 -11.542 5.317 1.00 92.56 87 ASN A C 1
ATOM 697 O O . ASN A 1 87 ? -5.391 -12.036 4.291 1.00 92.56 87 ASN A O 1
ATOM 701 N N . GLU A 1 88 ? -6.262 -10.275 5.390 1.00 93.12 88 GLU A N 1
ATOM 702 C CA . GLU A 1 88 ? -6.322 -9.357 4.243 1.00 93.12 88 GLU A CA 1
ATOM 703 C C . GLU A 1 88 ? -5.196 -8.317 4.276 1.00 93.12 88 GLU A C 1
ATOM 705 O O . GLU A 1 88 ? -4.622 -7.979 3.246 1.00 93.12 88 GLU A O 1
ATOM 710 N N . LEU A 1 89 ? -4.823 -7.842 5.466 1.00 93.00 89 LEU A N 1
ATOM 711 C CA . LEU A 1 89 ? -3.795 -6.828 5.666 1.00 93.00 89 LEU A CA 1
ATOM 712 C C . LEU A 1 89 ? -2.564 -7.432 6.336 1.00 93.00 89 LEU A C 1
ATOM 714 O O . LEU A 1 89 ? -2.637 -8.002 7.427 1.00 93.00 89 LEU A O 1
ATOM 718 N N . LYS A 1 90 ? -1.395 -7.224 5.725 1.00 90.44 90 LYS A N 1
ATOM 719 C CA . LYS A 1 90 ? -0.103 -7.584 6.317 1.00 90.44 90 LYS A CA 1
ATOM 720 C C . LYS A 1 90 ? 0.776 -6.359 6.460 1.00 90.44 90 LYS A C 1
ATOM 722 O O . LYS A 1 90 ? 0.990 -5.614 5.510 1.00 90.44 90 LYS A O 1
ATOM 727 N N . GLN A 1 91 ? 1.349 -6.188 7.646 1.00 89.38 91 GLN A N 1
ATOM 728 C CA . GLN A 1 91 ? 2.372 -5.177 7.843 1.00 89.38 91 GLN A CA 1
ATOM 729 C C . GLN A 1 91 ? 3.710 -5.693 7.307 1.00 89.38 91 GLN A C 1
ATOM 731 O O . GLN A 1 91 ? 4.155 -6.775 7.686 1.00 89.38 91 GLN A O 1
ATOM 736 N N . ARG A 1 92 ? 4.361 -4.901 6.455 1.00 86.50 92 ARG A N 1
ATOM 737 C CA . ARG A 1 92 ? 5.704 -5.184 5.942 1.00 86.50 92 ARG A CA 1
ATOM 738 C C . ARG A 1 92 ? 6.675 -4.107 6.407 1.00 86.50 92 ARG A C 1
ATOM 740 O O . ARG A 1 92 ? 6.296 -2.944 6.553 1.00 86.50 92 ARG A O 1
ATOM 747 N N . SER A 1 93 ? 7.918 -4.504 6.651 1.00 82.88 93 SER A N 1
ATOM 748 C CA . SER A 1 93 ? 9.013 -3.552 6.812 1.00 82.88 93 SER A CA 1
ATOM 749 C C . SER A 1 93 ? 9.401 -3.035 5.435 1.00 82.88 93 SER A C 1
ATOM 751 O O . SER A 1 93 ? 9.564 -3.822 4.503 1.00 82.88 93 SER A O 1
ATOM 753 N N . SER A 1 94 ? 9.543 -1.719 5.298 1.00 76.94 94 SER A N 1
ATOM 754 C CA . SER A 1 94 ? 10.116 -1.138 4.088 1.00 76.94 94 SER A CA 1
ATOM 755 C C . SER A 1 94 ? 11.556 -1.622 3.948 1.00 76.94 94 SER A C 1
ATOM 757 O O . SER A 1 94 ? 12.350 -1.449 4.875 1.00 76.94 94 SER A O 1
ATOM 759 N N . ALA A 1 95 ? 11.904 -2.203 2.803 1.00 76.69 95 ALA A N 1
ATOM 760 C CA . ALA A 1 95 ? 13.304 -2.395 2.459 1.00 76.69 95 ALA A CA 1
ATOM 761 C C . ALA A 1 95 ? 13.932 -1.018 2.194 1.00 76.69 95 ALA A C 1
ATOM 763 O O . ALA A 1 95 ? 13.314 -0.178 1.534 1.00 76.69 95 ALA A O 1
ATOM 764 N N . LEU A 1 96 ? 15.141 -0.774 2.707 1.00 74.31 96 LEU A N 1
ATOM 765 C CA . LEU A 1 96 ? 15.907 0.394 2.284 1.00 74.31 96 LEU A CA 1
ATOM 766 C C . LEU A 1 96 ? 16.256 0.212 0.808 1.00 74.31 96 LEU A C 1
ATOM 768 O O . LEU A 1 96 ? 17.041 -0.661 0.444 1.00 74.31 96 LEU A O 1
ATOM 772 N N . LEU A 1 97 ? 15.653 1.036 -0.042 1.00 76.25 97 LEU A N 1
ATOM 773 C CA . LEU A 1 97 ? 16.105 1.178 -1.413 1.00 76.25 97 LEU A CA 1
ATOM 774 C C . LEU A 1 97 ? 17.336 2.079 -1.394 1.00 76.25 97 LEU A C 1
ATOM 776 O O . LEU A 1 97 ? 17.257 3.236 -0.976 1.00 76.25 97 LEU A O 1
ATOM 780 N N . GLU A 1 98 ? 18.477 1.556 -1.834 1.00 81.56 98 GLU A N 1
ATOM 781 C CA . GLU A 1 98 ? 19.669 2.381 -1.978 1.00 81.56 98 GLU A CA 1
ATOM 782 C C . GLU A 1 98 ? 19.392 3.557 -2.916 1.00 81.56 98 GLU A C 1
ATOM 784 O O . GLU A 1 98 ? 18.760 3.404 -3.966 1.00 81.56 98 GLU A O 1
ATOM 789 N N . LYS A 1 99 ? 19.903 4.739 -2.558 1.00 81.38 99 LYS A N 1
ATOM 790 C CA . LYS A 1 99 ? 19.704 5.972 -3.333 1.00 81.38 99 LYS A CA 1
ATOM 791 C C . LYS A 1 99 ? 20.085 5.787 -4.804 1.00 81.38 99 LYS A C 1
ATOM 793 O O . LYS A 1 99 ? 19.377 6.273 -5.680 1.00 81.38 99 LYS A O 1
ATOM 798 N N . CYS A 1 100 ? 21.162 5.049 -5.075 1.00 80.81 100 CYS A N 1
ATOM 799 C CA . CYS A 1 100 ? 21.607 4.735 -6.431 1.00 80.81 100 CYS A CA 1
ATOM 800 C C . CYS A 1 100 ? 20.538 3.973 -7.227 1.00 80.81 100 CYS A C 1
ATOM 802 O O . CYS A 1 100 ? 20.273 4.320 -8.374 1.00 80.81 100 CYS A O 1
ATOM 804 N N . ARG A 1 101 ? 19.864 2.998 -6.602 1.00 81.62 101 ARG A N 1
ATOM 805 C CA . ARG A 1 101 ? 18.774 2.240 -7.234 1.00 81.62 101 ARG A CA 1
ATOM 806 C C . ARG A 1 101 ? 17.554 3.121 -7.487 1.00 81.62 101 ARG A C 1
ATOM 808 O O . ARG A 1 101 ? 16.968 3.030 -8.554 1.00 81.62 101 ARG A O 1
ATOM 815 N N . ALA A 1 102 ? 17.211 4.014 -6.558 1.00 84.25 102 ALA A N 1
ATOM 816 C CA . ALA A 1 102 ? 16.119 4.968 -6.765 1.00 84.25 102 ALA A CA 1
ATOM 817 C C . ALA A 1 102 ? 16.392 5.919 -7.947 1.00 84.25 102 ALA A C 1
ATOM 819 O O . ALA A 1 102 ? 15.520 6.139 -8.780 1.00 84.25 102 ALA A O 1
ATOM 820 N N . VAL A 1 103 ? 17.618 6.445 -8.053 1.00 85.75 103 VAL A N 1
ATOM 821 C CA . VAL A 1 103 ? 18.030 7.339 -9.151 1.00 85.75 103 VAL A CA 1
ATOM 822 C C . VAL A 1 103 ? 18.083 6.606 -10.495 1.00 85.75 103 VAL A C 1
ATOM 824 O O . VAL A 1 103 ? 17.755 7.191 -11.525 1.00 85.75 103 VAL A O 1
ATOM 827 N N . ALA A 1 104 ? 18.469 5.329 -10.503 1.00 85.19 104 ALA A N 1
ATOM 828 C CA . ALA A 1 104 ? 18.489 4.515 -11.717 1.00 85.19 104 ALA A CA 1
ATOM 829 C C . ALA A 1 104 ? 17.087 4.269 -12.307 1.00 85.19 104 ALA A C 1
ATOM 831 O O . ALA A 1 104 ? 16.975 4.014 -13.501 1.00 85.19 104 ALA A O 1
ATOM 832 N N . LEU A 1 105 ? 16.031 4.382 -11.493 1.00 85.94 105 LEU A N 1
ATOM 833 C CA . LEU A 1 105 ? 14.635 4.179 -11.898 1.00 85.94 105 LEU A CA 1
ATOM 834 C C . LEU A 1 105 ? 13.939 5.457 -12.403 1.00 85.94 105 LEU A C 1
ATOM 836 O O . LEU A 1 105 ? 12.734 5.443 -12.641 1.00 85.94 105 LEU A O 1
ATOM 840 N N . ILE A 1 106 ? 14.670 6.563 -12.570 1.00 92.12 106 ILE A N 1
ATOM 841 C CA . ILE A 1 106 ? 14.142 7.780 -13.203 1.00 92.12 106 ILE A CA 1
ATOM 842 C C . ILE A 1 106 ? 13.885 7.500 -14.688 1.00 92.12 106 ILE A C 1
ATOM 844 O O . ILE A 1 106 ? 14.730 6.897 -15.346 1.00 92.12 106 ILE A O 1
ATOM 848 N N . GLU A 1 107 ? 12.758 7.979 -15.218 1.00 92.38 107 GLU A N 1
ATOM 849 C CA . GLU A 1 107 ? 12.301 7.731 -16.595 1.00 92.38 107 GLU A CA 1
ATOM 850 C C . GLU A 1 107 ? 13.411 7.911 -17.642 1.00 92.38 107 GLU A C 1
ATOM 852 O O . GLU A 1 107 ? 13.700 6.984 -18.396 1.00 92.38 107 GLU A O 1
ATOM 857 N N . ASP A 1 108 ? 14.119 9.043 -17.624 1.00 93.88 108 ASP A N 1
ATOM 858 C CA . ASP A 1 108 ? 15.223 9.305 -18.554 1.00 93.88 108 ASP A CA 1
ATOM 859 C C . ASP A 1 108 ? 16.335 8.252 -18.471 1.00 93.88 108 ASP A C 1
ATOM 861 O O . ASP A 1 108 ? 16.881 7.824 -19.487 1.00 93.88 108 ASP A O 1
ATOM 865 N N . ARG A 1 109 ? 16.688 7.814 -17.256 1.00 90.88 109 ARG A N 1
ATOM 866 C CA . ARG A 1 109 ? 17.738 6.808 -17.036 1.00 90.88 109 ARG A CA 1
ATOM 867 C C . ARG A 1 109 ? 17.296 5.441 -17.532 1.00 90.88 109 ARG A C 1
ATOM 869 O O . ARG A 1 109 ? 18.084 4.763 -18.187 1.00 90.88 109 ARG A O 1
ATOM 876 N N . VAL A 1 110 ? 16.050 5.073 -17.254 1.00 93.75 110 VAL A N 1
ATOM 877 C CA . VAL A 1 110 ? 15.444 3.817 -17.702 1.00 93.75 110 VAL A CA 1
ATOM 878 C C . VAL A 1 110 ? 15.391 3.778 -19.228 1.00 93.75 110 VAL A C 1
ATOM 880 O O . VAL A 1 110 ? 15.885 2.830 -19.835 1.00 93.75 110 VAL A O 1
ATOM 883 N N . ASN A 1 111 ? 14.889 4.839 -19.859 1.00 95.44 111 ASN A N 1
ATOM 884 C CA . ASN A 1 111 ? 14.774 4.933 -21.312 1.00 95.44 111 ASN A CA 1
ATOM 885 C C . ASN A 1 111 ? 16.143 4.877 -21.999 1.00 95.44 111 ASN A C 1
ATOM 887 O O . ASN A 1 111 ? 16.324 4.124 -22.956 1.00 95.44 111 ASN A O 1
ATOM 891 N N . VAL A 1 112 ? 17.131 5.621 -21.489 1.00 95.38 112 VAL A N 1
ATOM 892 C CA . VAL A 1 112 ? 18.506 5.580 -22.013 1.00 95.38 112 VAL A CA 1
ATOM 893 C C . VAL A 1 112 ? 19.116 4.189 -21.848 1.00 95.38 112 VAL A C 1
ATOM 895 O O . VAL A 1 112 ? 19.765 3.701 -22.771 1.00 95.38 112 VAL A O 1
ATOM 898 N N . TRP A 1 113 ? 18.897 3.527 -20.709 1.00 94.25 113 TRP A N 1
ATOM 899 C CA . TRP A 1 113 ? 19.412 2.180 -20.474 1.00 94.25 113 TRP A CA 1
ATOM 900 C C . TRP A 1 113 ? 18.835 1.167 -21.469 1.00 94.25 113 TRP A C 1
ATOM 902 O O . TRP A 1 113 ? 19.602 0.470 -22.132 1.00 94.25 113 TRP A O 1
ATOM 912 N N . PHE A 1 114 ? 17.507 1.126 -21.632 1.00 95.19 114 PHE A N 1
ATOM 913 C CA . PHE A 1 114 ? 16.853 0.193 -22.558 1.00 95.19 114 PHE A CA 1
ATOM 914 C C . PHE A 1 114 ? 17.208 0.473 -24.017 1.00 95.19 114 PHE A C 1
ATOM 916 O O . PHE A 1 114 ? 17.385 -0.470 -24.788 1.00 95.19 114 PHE A O 1
ATOM 923 N N . LYS A 1 115 ? 17.367 1.749 -24.389 1.00 96.50 115 LYS A N 1
ATOM 924 C CA . LYS A 1 115 ? 17.847 2.131 -25.717 1.00 96.50 115 LYS A CA 1
ATOM 925 C C . LYS A 1 115 ? 19.251 1.584 -25.969 1.00 96.50 115 LYS A C 1
ATOM 927 O O . LYS A 1 115 ? 19.448 0.836 -26.917 1.00 96.50 115 LYS A O 1
ATOM 932 N N . ASN A 1 116 ? 20.198 1.888 -25.080 1.00 96.19 116 ASN A N 1
ATOM 933 C CA . ASN A 1 116 ? 21.581 1.430 -25.218 1.00 96.19 116 ASN A CA 1
ATOM 934 C C . ASN A 1 116 ? 21.672 -0.101 -25.238 1.00 96.19 116 ASN A C 1
ATOM 936 O O . ASN A 1 116 ? 22.463 -0.666 -25.988 1.00 96.19 116 ASN A O 1
ATOM 940 N N . TYR A 1 117 ? 20.863 -0.777 -24.420 1.00 94.00 117 TYR A N 1
ATOM 941 C CA . TYR A 1 117 ? 20.781 -2.232 -24.412 1.00 94.00 117 TYR A CA 1
ATOM 942 C C . TYR A 1 117 ? 20.301 -2.774 -25.766 1.00 94.00 117 TYR A C 1
ATOM 944 O O . TYR A 1 117 ? 20.955 -3.645 -26.333 1.00 94.00 117 TYR A O 1
ATOM 952 N N . GLY A 1 118 ? 19.219 -2.216 -26.319 1.00 95.12 118 GLY A N 1
ATOM 953 C CA . GLY A 1 118 ? 18.719 -2.568 -27.649 1.00 95.12 118 GLY A CA 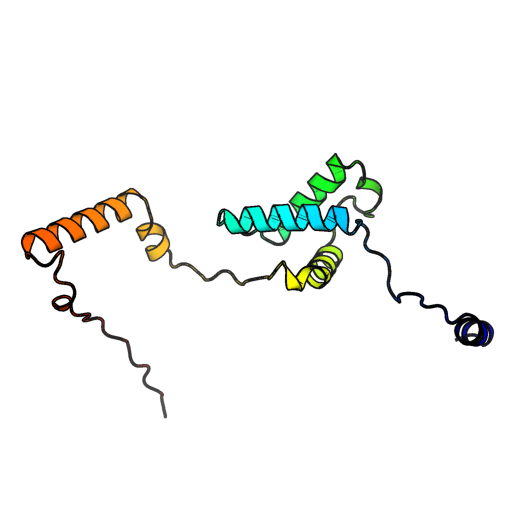1
ATOM 954 C C . GLY A 1 118 ? 19.757 -2.346 -28.751 1.00 95.12 118 GLY A C 1
ATOM 955 O O . GLY A 1 118 ? 20.021 -3.263 -29.526 1.00 95.12 118 GLY A O 1
ATOM 956 N N . ASP A 1 119 ? 20.412 -1.182 -28.752 1.00 96.44 119 ASP A N 1
ATOM 957 C CA . ASP A 1 119 ? 21.451 -0.826 -29.725 1.00 96.44 119 ASP A CA 1
ATOM 958 C C . ASP A 1 119 ? 22.624 -1.828 -29.693 1.00 96.44 119 ASP A C 1
ATOM 960 O O . ASP A 1 119 ? 23.161 -2.213 -30.733 1.00 96.44 119 ASP A O 1
ATOM 964 N N . VAL A 1 120 ? 23.026 -2.290 -28.501 1.00 95.12 120 VAL A N 1
ATOM 965 C CA . VAL A 1 120 ? 24.085 -3.302 -28.338 1.00 95.12 120 VAL A CA 1
ATOM 966 C C . VAL A 1 120 ? 23.641 -4.669 -28.854 1.00 95.12 120 VAL A C 1
ATOM 968 O O . VAL A 1 120 ? 24.414 -5.329 -29.550 1.00 95.12 120 VAL A O 1
ATOM 971 N N . LEU A 1 121 ? 22.415 -5.094 -28.536 1.00 94.69 121 LEU A N 1
ATOM 972 C CA . LEU A 1 121 ? 21.877 -6.371 -29.010 1.00 94.69 121 LEU A CA 1
ATOM 973 C C . LEU A 1 121 ? 21.782 -6.420 -30.540 1.00 94.69 121 LEU A C 1
ATOM 975 O O . LEU A 1 121 ? 22.110 -7.446 -31.133 1.00 94.69 121 LEU A O 1
ATOM 979 N N . GLU A 1 122 ? 21.358 -5.320 -31.167 1.00 95.00 122 GLU A N 1
ATOM 980 C CA . GLU A 1 122 ? 21.275 -5.189 -32.626 1.00 95.00 122 GLU A CA 1
ATOM 981 C C . GLU A 1 122 ? 22.662 -5.148 -33.26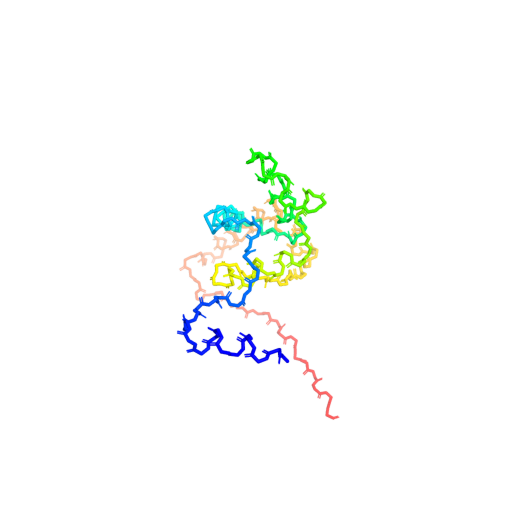6 1.00 95.00 122 GLU A C 1
ATOM 983 O O . GLU A 1 122 ? 22.924 -5.878 -34.219 1.00 95.00 122 GLU A O 1
ATOM 988 N N . LYS A 1 123 ? 23.591 -4.366 -32.703 1.00 95.12 123 LYS A N 1
ATOM 989 C CA . LYS A 1 123 ? 24.972 -4.275 -33.197 1.00 95.12 123 LYS A CA 1
ATOM 990 C C . LYS A 1 123 ? 25.699 -5.623 -33.194 1.00 95.12 123 LYS A C 1
ATOM 992 O O . LYS A 1 123 ? 26.558 -5.849 -34.043 1.00 95.12 123 LYS A O 1
ATOM 997 N N . LEU A 1 124 ? 25.408 -6.476 -32.216 1.00 93.56 124 LEU A N 1
ATOM 998 C CA . LEU A 1 124 ? 26.037 -7.788 -32.062 1.00 93.56 124 LEU A CA 1
ATOM 999 C C . LEU A 1 124 ? 25.241 -8.926 -32.725 1.00 93.56 124 LEU A C 1
ATOM 1001 O O . LEU A 1 124 ? 25.715 -10.057 -32.700 1.00 93.56 124 LEU A O 1
ATOM 1005 N N . ASP A 1 125 ? 24.071 -8.645 -33.311 1.00 93.81 125 ASP A N 1
ATOM 1006 C CA . ASP A 1 125 ? 23.155 -9.642 -33.892 1.00 93.81 125 ASP A CA 1
ATOM 1007 C C . ASP A 1 125 ? 22.755 -10.762 -32.905 1.00 93.81 125 ASP A C 1
ATOM 1009 O O . ASP A 1 125 ? 22.631 -11.940 -33.244 1.00 93.81 125 ASP A O 1
ATOM 1013 N N . ILE A 1 126 ? 22.569 -10.398 -31.631 1.00 94.62 126 ILE A N 1
ATOM 1014 C CA . ILE A 1 126 ? 22.246 -11.350 -30.550 1.00 94.62 126 ILE A CA 1
ATOM 1015 C C . ILE A 1 126 ? 20.858 -11.139 -29.944 1.00 94.62 126 ILE A C 1
ATOM 1017 O O . ILE A 1 126 ? 20.511 -11.798 -28.963 1.00 94.62 126 ILE A O 1
ATOM 1021 N N . ARG A 1 127 ? 20.045 -10.244 -30.519 1.00 90.81 127 ARG A N 1
ATOM 1022 C CA . ARG A 1 127 ? 18.708 -9.897 -30.007 1.00 90.81 127 ARG A CA 1
ATOM 1023 C C . ARG A 1 127 ? 17.813 -11.122 -29.794 1.00 90.81 127 ARG A C 1
ATOM 1025 O O . ARG A 1 127 ? 17.204 -11.246 -28.737 1.00 90.81 127 ARG A O 1
ATOM 1032 N N . ASP A 1 128 ? 17.821 -12.052 -30.745 1.00 93.25 128 ASP A N 1
ATOM 1033 C CA . ASP A 1 128 ? 17.044 -13.298 -30.691 1.00 93.25 128 ASP A CA 1
ATOM 1034 C C . ASP A 1 128 ? 17.898 -14.516 -30.285 1.00 93.25 128 ASP A C 1
ATOM 1036 O O . ASP A 1 128 ? 17.514 -15.668 -30.491 1.00 93.25 128 ASP A O 1
ATOM 1040 N N . ARG A 1 129 ? 19.088 -14.281 -29.707 1.00 92.38 129 ARG A N 1
ATOM 1041 C CA . ARG A 1 129 ? 20.083 -15.317 -29.373 1.00 92.38 129 ARG A CA 1
ATOM 1042 C C . ARG A 1 129 ? 20.496 -15.239 -27.895 1.00 92.38 129 ARG A C 1
ATOM 1044 O O . ARG A 1 129 ? 21.680 -15.083 -27.586 1.00 92.38 129 ARG A O 1
ATOM 1051 N N . PRO A 1 130 ? 19.552 -15.390 -26.946 1.00 87.88 130 PRO A N 1
ATOM 1052 C CA . PRO A 1 130 ? 19.821 -15.187 -25.519 1.00 87.88 130 PRO A CA 1
ATOM 1053 C C . PRO A 1 130 ? 20.872 -16.153 -24.955 1.00 87.88 130 PRO A C 1
ATOM 1055 O O . PRO A 1 130 ? 21.556 -15.818 -23.993 1.00 87.88 130 PRO A O 1
ATOM 1058 N N . SER A 1 131 ? 21.063 -17.323 -25.575 1.00 90.06 131 SER A N 1
ATOM 1059 C CA . SER A 1 131 ? 22.089 -18.302 -25.191 1.00 90.06 131 SER A CA 1
ATOM 1060 C C . SER A 1 131 ? 23.528 -17.787 -25.316 1.00 90.06 131 SER A C 1
ATOM 1062 O O . SER A 1 131 ? 24.448 -18.452 -24.855 1.00 90.06 131 SER A O 1
ATOM 1064 N N . GLN A 1 132 ? 23.737 -16.643 -25.973 1.00 90.19 132 GLN A N 1
ATOM 1065 C CA . GLN A 1 132 ? 25.047 -16.011 -26.143 1.00 90.19 132 GLN A CA 1
ATOM 1066 C C . GLN A 1 132 ? 25.335 -14.930 -25.087 1.00 90.19 132 GLN A C 1
ATOM 1068 O O . GLN A 1 132 ? 26.419 -14.348 -25.095 1.00 90.19 132 GLN A O 1
ATOM 1073 N N . VAL A 1 133 ? 24.393 -14.656 -24.176 1.00 88.88 133 VAL A N 1
ATOM 1074 C CA . VAL A 1 133 ? 24.562 -13.688 -23.085 1.00 88.88 133 VAL A CA 1
ATOM 1075 C C . VAL A 1 133 ? 24.989 -14.431 -21.822 1.00 88.88 133 VAL A C 1
ATOM 1077 O O . VAL A 1 133 ? 24.208 -15.167 -21.223 1.00 88.88 133 VAL A O 1
ATOM 1080 N N . PHE A 1 134 ? 26.236 -14.222 -21.403 1.00 88.00 134 PHE A N 1
ATOM 1081 C CA . PHE A 1 134 ? 26.793 -14.832 -20.197 1.00 88.00 134 PHE A CA 1
ATOM 1082 C C . PHE A 1 134 ? 26.816 -13.819 -19.054 1.00 88.00 134 PHE A C 1
ATOM 1084 O O . PHE A 1 134 ? 27.295 -12.697 -19.221 1.00 88.00 134 PHE A O 1
ATOM 1091 N N . ASN A 1 135 ? 26.308 -14.215 -17.885 1.00 87.69 135 ASN A N 1
ATOM 1092 C CA . ASN A 1 135 ? 26.443 -13.408 -16.678 1.00 87.69 135 ASN A CA 1
ATOM 1093 C C . ASN A 1 135 ? 27.865 -13.561 -16.117 1.00 87.69 135 ASN A C 1
ATOM 1095 O O . ASN A 1 135 ? 28.306 -14.683 -15.882 1.00 87.69 135 ASN A O 1
ATOM 1099 N N . MET A 1 136 ? 28.557 -12.442 -15.902 1.00 86.19 136 MET A N 1
ATOM 1100 C CA . MET A 1 136 ? 29.945 -12.380 -15.413 1.00 86.19 136 MET A CA 1
ATOM 1101 C C . MET A 1 136 ? 30.054 -11.526 -14.138 1.00 86.19 136 MET A C 1
ATOM 1103 O O . MET A 1 136 ? 31.053 -10.846 -13.930 1.00 86.19 136 MET A O 1
ATOM 1107 N N . ASP A 1 137 ? 29.005 -11.502 -13.314 1.00 83.88 137 ASP A N 1
ATOM 1108 C CA . ASP A 1 137 ? 29.015 -10.779 -12.039 1.00 83.88 137 ASP A CA 1
ATOM 1109 C C . ASP A 1 137 ? 29.732 -11.588 -10.943 1.00 83.88 137 ASP A C 1
ATOM 1111 O O . ASP A 1 137 ? 29.496 -12.789 -10.776 1.00 83.88 137 ASP A O 1
ATOM 1115 N N . GLU A 1 138 ? 30.604 -10.926 -10.186 1.00 80.38 138 GLU A N 1
ATOM 1116 C CA . GLU A 1 138 ? 31.348 -11.526 -9.082 1.00 80.38 138 GLU A CA 1
ATOM 1117 C C . GLU A 1 138 ? 30.514 -11.451 -7.798 1.00 80.38 138 GLU A C 1
ATOM 1119 O O . GLU A 1 138 ? 30.227 -10.380 -7.267 1.00 80.38 138 GLU A O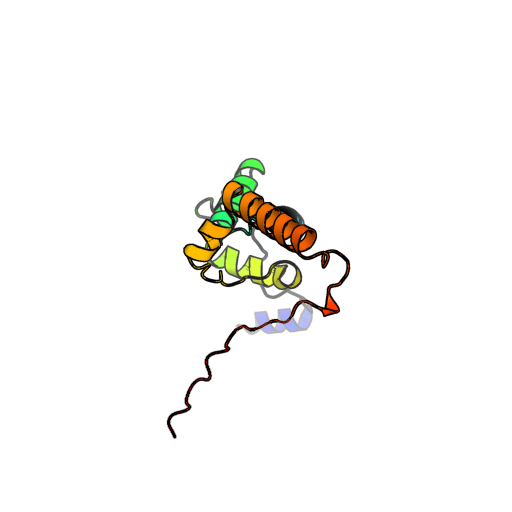 1
ATOM 1124 N N . THR A 1 139 ? 30.139 -12.606 -7.242 1.00 72.56 139 THR A N 1
ATOM 1125 C CA . THR A 1 139 ? 29.491 -12.643 -5.924 1.00 72.56 139 THR A CA 1
ATOM 1126 C C . THR A 1 139 ? 30.565 -12.650 -4.841 1.00 72.56 139 THR A C 1
ATOM 1128 O O . THR A 1 139 ? 31.297 -13.629 -4.701 1.00 72.56 139 THR A O 1
ATOM 1131 N N . GLY A 1 140 ? 30.667 -11.572 -4.059 1.00 63.94 140 GLY A N 1
ATOM 1132 C CA . GLY A 1 140 ? 31.609 -11.495 -2.941 1.00 63.94 140 GLY A CA 1
ATOM 1133 C C . GLY A 1 140 ? 31.396 -12.641 -1.945 1.00 63.94 140 GLY A C 1
ATOM 1134 O O . GLY A 1 140 ? 30.350 -12.732 -1.303 1.00 63.94 140 GLY A O 1
ATOM 1135 N N . THR A 1 141 ? 32.383 -13.525 -1.800 1.00 63.59 141 THR A N 1
ATOM 1136 C CA . THR A 1 141 ? 32.362 -14.574 -0.776 1.00 63.59 141 THR A CA 1
ATOM 1137 C C . THR A 1 141 ? 32.752 -13.971 0.570 1.00 63.59 141 THR A C 1
ATOM 1139 O O . THR A 1 141 ? 33.872 -13.483 0.728 1.00 63.59 141 THR A O 1
ATOM 1142 N N . LEU A 1 142 ? 31.854 -14.015 1.555 1.00 59.75 142 LEU A N 1
ATOM 1143 C CA . LEU A 1 142 ? 32.189 -13.682 2.939 1.00 59.75 142 LEU A CA 1
ATOM 1144 C C . LEU A 1 142 ? 33.210 -14.706 3.457 1.00 59.75 142 LEU A C 1
ATOM 1146 O O . LEU A 1 142 ? 32.891 -15.887 3.590 1.00 59.75 142 LEU A O 1
ATOM 1150 N N . GLN A 1 143 ? 34.433 -14.261 3.750 1.00 52.88 143 GLN A N 1
ATOM 1151 C CA . GLN A 1 143 ? 35.381 -15.048 4.536 1.00 52.88 143 GLN A CA 1
ATOM 1152 C C . GLN A 1 143 ? 34.798 -15.214 5.945 1.00 52.88 143 GLN A C 1
ATOM 1154 O O . GLN A 1 143 ? 34.714 -14.257 6.714 1.00 52.88 143 GLN A O 1
ATOM 1159 N N . LEU A 1 144 ? 34.340 -16.424 6.266 1.00 47.97 144 LEU A N 1
ATOM 1160 C CA . LEU A 1 144 ? 34.025 -16.809 7.635 1.00 47.97 144 LEU A CA 1
ATOM 1161 C C . LEU A 1 144 ? 35.349 -16.860 8.403 1.00 47.97 144 LEU A C 1
ATOM 1163 O O . LEU A 1 144 ? 36.173 -17.738 8.155 1.00 47.97 144 LEU A O 1
ATOM 1167 N N . ASN A 1 145 ? 35.560 -15.898 9.300 1.00 52.91 145 ASN A N 1
ATOM 1168 C CA . ASN A 1 145 ? 36.625 -15.982 10.292 1.00 52.91 145 ASN A CA 1
ATOM 1169 C C . ASN A 1 145 ? 36.331 -17.195 11.190 1.00 52.91 145 ASN A C 1
ATOM 1171 O O . ASN A 1 145 ? 35.341 -17.180 11.926 1.00 52.91 145 ASN A O 1
ATOM 1175 N N . LEU A 1 146 ? 37.150 -18.242 11.048 1.00 51.72 146 LEU A N 1
ATOM 1176 C CA . LEU A 1 146 ? 37.217 -19.402 11.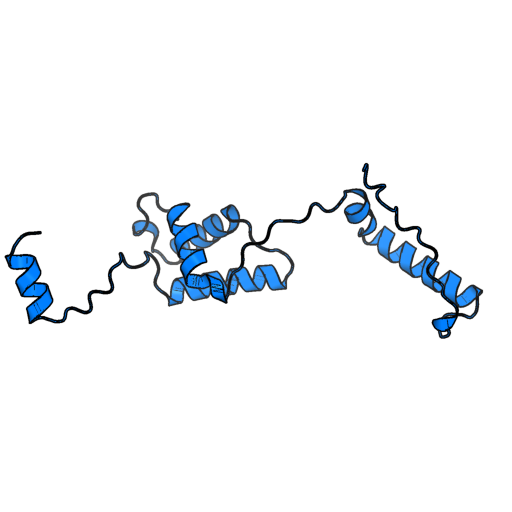942 1.00 51.72 146 LEU A CA 1
ATOM 1177 C C . LEU A 1 146 ? 37.862 -19.023 13.278 1.00 51.72 146 LEU A C 1
ATOM 1179 O O . LEU A 1 146 ? 38.797 -18.189 13.260 1.00 51.72 146 LEU A O 1
#

pLDDT: mean 83.51, std 12.59, range [47.97, 96.5]

Solvent-accessible surface area (backbone atoms only — not comparable to full-atom values): 9294 Å² total; per-residue (Å²): 132,60,70,74,58,55,53,50,48,72,72,59,69,63,82,65,73,87,65,84,76,68,89,60,55,72,68,60,49,49,53,53,50,51,54,50,49,52,33,39,75,73,73,52,67,74,50,77,66,54,49,38,54,52,50,32,48,52,32,55,77,66,73,49,40,84,72,34,99,81,53,47,70,50,72,66,53,53,54,52,50,47,63,73,40,48,91,82,48,77,94,75,81,82,75,86,73,53,68,69,61,59,60,51,67,36,66,71,50,42,52,51,50,54,49,55,50,50,55,50,27,59,75,68,74,35,71,94,39,66,93,77,67,77,89,84,80,84,79,85,77,82,81,76,86,126

Sequence (146 aa):
MPPSTICKHALYNLNVGAGQQSILSKDQEALIVKMLATFDDWGFPCTRRKTIDLTTKFIREAGSCSKFRTGYPGIEWLRLFLKRWSNELKQRSSALLEKCRAVALIEDRVNVWFKNYGDVLEKLDIRDRPSQVFNMDETGTLQLNL

Organism: NCBI:txid1234261

Secondary structure (DSSP, 8-state):
--HHHHHHHHHH-----SSPPPSS-HHHHHHHHHHHHHHHHTT-PPPHHHHHHHHHHHHHHTT-GGGSTTSS--HHHHHHHHHHTTTT----PPP---HHHHHHTSHHHHHHHHHHHHHHHHHTT-TT-GGG--------------